Protein AF-A0A8E2I2P6-F1 (afdb_monomer_lite)

pLDDT: mean 77.71, std 11.09, range [45.5, 92.38]

Secondary structure (DSSP, 8-state):
---HHHHHHHHT-HHHHHHHHHHHHHHHHHHHHHHHH-------HHHHHHHHHHHHHHHHHHHHHHTT--THHHHHHHHHHHHHHHHHHHHHHHHHH-

Structure (mmCIF, N/CA/C/O backbone):
data_AF-A0A8E2I2P6-F1
#
_entry.id   AF-A0A8E2I2P6-F1
#
loop_
_atom_site.group_PDB
_atom_site.id
_atom_site.type_symbol
_atom_site.label_atom_id
_atom_site.label_alt_id
_atom_site.label_comp_id
_atom_site.label_asym_id
_atom_site.label_entity_id
_atom_site.label_seq_id
_atom_site.pdbx_PDB_ins_code
_atom_site.Cartn_x
_atom_site.Cartn_y
_atom_site.Cartn_z
_atom_site.occupancy
_atom_site.B_iso_or_equiv
_atom_site.auth_seq_id
_atom_site.auth_comp_id
_atom_site.auth_asym_id
_atom_site.auth_atom_id
_atom_site.pdbx_PDB_model_num
ATOM 1 N N . MET A 1 1 ? 12.420 24.605 20.928 1.00 45.50 1 MET A N 1
ATOM 2 C CA . MET A 1 1 ? 12.792 23.797 19.746 1.00 45.50 1 MET A CA 1
ATOM 3 C C . MET A 1 1 ? 11.974 22.504 19.766 1.00 45.50 1 MET A C 1
ATOM 5 O O . MET A 1 1 ? 12.248 21.631 20.578 1.00 45.50 1 MET A O 1
ATOM 9 N N . GLY A 1 2 ? 10.887 22.415 18.994 1.00 54.09 2 GLY A N 1
ATOM 10 C CA . GLY A 1 2 ? 10.014 21.234 19.003 1.00 54.09 2 GLY A CA 1
ATOM 11 C C . GLY A 1 2 ? 10.717 20.044 18.355 1.00 54.09 2 GLY A C 1
ATOM 12 O O . GLY A 1 2 ? 11.026 20.092 17.169 1.00 54.09 2 GLY A O 1
ATOM 13 N N . ASN A 1 3 ? 10.993 18.997 19.132 1.00 61.09 3 ASN A N 1
ATOM 14 C CA . ASN A 1 3 ? 11.677 17.800 18.653 1.00 61.09 3 ASN A CA 1
ATOM 15 C C . ASN A 1 3 ? 10.820 17.099 17.587 1.00 61.09 3 ASN A C 1
ATOM 17 O O . ASN A 1 3 ? 9.872 16.383 17.898 1.00 61.09 3 ASN A O 1
ATOM 21 N N . ILE A 1 4 ? 11.163 17.287 16.312 1.00 68.88 4 ILE A N 1
ATOM 22 C CA . ILE A 1 4 ? 10.493 16.670 15.154 1.00 68.88 4 ILE A CA 1
ATOM 23 C C . ILE A 1 4 ? 10.377 15.147 15.341 1.00 68.88 4 ILE A C 1
ATOM 25 O O . ILE A 1 4 ? 9.349 14.557 15.016 1.00 68.88 4 ILE A O 1
ATOM 29 N N . LYS A 1 5 ? 11.376 14.527 15.986 1.00 62.38 5 LYS A N 1
ATOM 30 C CA . LYS A 1 5 ? 11.371 13.105 16.356 1.00 62.38 5 LYS A CA 1
ATOM 31 C C . LYS A 1 5 ? 10.191 12.702 17.250 1.00 62.38 5 LYS A C 1
ATOM 33 O O . LYS A 1 5 ? 9.594 11.664 16.992 1.00 62.38 5 LYS A O 1
ATOM 38 N N . SER A 1 6 ? 9.813 13.495 18.258 1.00 63.91 6 SER A N 1
ATOM 39 C CA . SER A 1 6 ? 8.693 13.142 19.150 1.00 63.91 6 SER A CA 1
ATOM 40 C C . SER A 1 6 ? 7.332 13.338 18.478 1.00 63.91 6 SER A C 1
ATOM 42 O O . SER A 1 6 ? 6.405 12.573 18.732 1.00 63.91 6 SER A O 1
ATOM 44 N N . LYS A 1 7 ? 7.234 14.306 17.558 1.00 61.97 7 LYS A N 1
ATOM 45 C CA . LYS A 1 7 ? 6.040 14.547 16.734 1.00 61.97 7 LYS A CA 1
ATOM 46 C C . LYS A 1 7 ? 5.834 13.444 15.693 1.00 61.97 7 LYS A C 1
ATOM 48 O O . LYS A 1 7 ? 4.718 12.979 15.509 1.00 61.97 7 LYS A O 1
ATOM 53 N N . ILE A 1 8 ? 6.910 12.975 15.059 1.00 63.50 8 ILE A N 1
ATOM 54 C CA . ILE A 1 8 ? 6.873 11.806 14.167 1.00 63.50 8 ILE A CA 1
ATOM 55 C C . ILE A 1 8 ? 6.485 10.554 14.961 1.00 63.50 8 ILE A C 1
ATOM 57 O O . ILE A 1 8 ? 5.632 9.797 14.516 1.00 63.50 8 ILE A O 1
ATOM 61 N N . HIS A 1 9 ? 7.038 10.362 16.162 1.00 61.47 9 HIS A N 1
ATOM 62 C CA . HIS A 1 9 ? 6.710 9.210 17.005 1.00 61.47 9 HIS A CA 1
ATOM 63 C C . HIS A 1 9 ? 5.241 9.205 17.475 1.00 61.47 9 HIS A C 1
ATOM 65 O O . HIS A 1 9 ? 4.633 8.141 17.555 1.00 61.47 9 HIS A O 1
ATOM 71 N N . SER A 1 10 ? 4.637 10.375 17.724 1.00 60.62 10 SER A N 1
ATOM 72 C CA . SER A 1 10 ? 3.210 10.481 18.073 1.00 60.62 10 SER A CA 1
ATOM 73 C C . SER A 1 10 ? 2.270 10.379 16.861 1.00 60.62 10 SER A C 1
ATOM 75 O O . SER A 1 10 ? 1.165 9.845 16.986 1.00 60.62 10 SER A O 1
ATOM 77 N N . LEU A 1 11 ? 2.706 10.824 15.675 1.00 56.22 11 LEU A N 1
ATOM 78 C CA . LEU A 1 11 ? 2.001 10.609 14.403 1.00 56.22 11 LEU A CA 1
ATOM 79 C C . LEU A 1 11 ? 2.030 9.131 13.983 1.00 56.22 11 LEU A C 1
ATOM 81 O O . LEU A 1 11 ? 1.023 8.599 13.517 1.00 56.22 11 LEU A O 1
ATOM 85 N N . LEU A 1 12 ? 3.135 8.432 14.258 1.00 57.56 12 LEU A N 1
ATOM 86 C CA . LEU A 1 12 ? 3.292 6.977 14.154 1.00 57.56 12 LEU A CA 1
ATOM 87 C C . LEU A 1 12 ? 2.586 6.217 15.292 1.00 57.56 12 LEU A C 1
ATOM 89 O O . LEU A 1 12 ? 3.020 5.144 15.711 1.00 57.56 12 LEU A O 1
ATOM 93 N N . ASN A 1 13 ? 1.452 6.734 15.772 1.00 63.62 13 ASN A N 1
ATOM 94 C CA . ASN A 1 13 ? 0.508 5.984 16.591 1.00 63.62 13 ASN A CA 1
ATOM 95 C C . ASN A 1 13 ? 0.308 4.573 16.001 1.00 63.62 13 ASN A C 1
ATOM 97 O O . ASN A 1 13 ? 0.169 4.433 14.783 1.00 63.62 13 ASN A O 1
ATOM 101 N N . LYS A 1 14 ? 0.239 3.528 16.846 1.00 65.44 14 LYS A N 1
ATOM 102 C CA . LYS A 1 14 ? 0.189 2.100 16.430 1.00 65.44 14 LYS A CA 1
ATOM 103 C C . LYS A 1 14 ? -0.776 1.818 15.263 1.00 65.44 14 LYS A C 1
ATOM 105 O O . LYS A 1 14 ? -0.531 0.941 14.442 1.00 65.44 14 LYS A O 1
ATOM 110 N N . LYS A 1 15 ? -1.872 2.581 15.164 1.00 66.00 15 LYS A N 1
ATOM 111 C CA . LYS A 1 15 ? -2.871 2.478 14.090 1.00 66.00 15 LYS A CA 1
ATOM 112 C C . LYS A 1 15 ? -2.363 2.932 12.715 1.00 66.00 15 LYS A C 1
ATOM 114 O O . LYS A 1 15 ? -2.689 2.253 11.744 1.00 66.00 15 LYS A O 1
ATOM 119 N N . PHE A 1 16 ? -1.617 4.035 12.635 1.00 74.31 16 PHE A N 1
ATOM 120 C CA . PHE A 1 16 ? -1.041 4.547 11.386 1.00 74.31 16 PHE A CA 1
ATOM 121 C C . PHE A 1 16 ? 0.221 3.780 11.001 1.00 74.31 16 PHE A C 1
ATOM 123 O O . PHE A 1 16 ? 0.400 3.474 9.830 1.00 74.31 16 PHE A O 1
ATOM 130 N N . SER A 1 17 ? 1.032 3.378 11.986 1.00 79.31 17 SER A N 1
ATOM 131 C CA . SER A 1 17 ? 2.209 2.530 11.756 1.00 79.31 17 SER A CA 1
ATOM 132 C C . SER A 1 17 ? 1.847 1.230 11.017 1.00 79.31 17 SER A C 1
ATOM 134 O O . SER A 1 17 ? 2.441 0.930 9.986 1.00 79.31 17 SER A O 1
ATOM 136 N N . LEU A 1 18 ? 0.800 0.520 11.463 1.00 80.25 18 LEU A N 1
ATOM 137 C CA . LEU A 1 18 ? 0.309 -0.682 10.776 1.00 80.25 18 LEU A CA 1
ATOM 138 C C . LEU A 1 18 ? -0.225 -0.399 9.367 1.00 80.25 18 LEU A C 1
ATOM 140 O O . LEU A 1 18 ? -0.048 -1.214 8.472 1.00 80.25 18 LEU A O 1
ATOM 144 N N . PHE A 1 19 ? -0.879 0.743 9.160 1.00 84.06 19 PHE A N 1
ATOM 145 C CA . PHE A 1 19 ? -1.397 1.116 7.845 1.00 84.06 19 PHE A CA 1
ATOM 146 C C . PHE A 1 19 ? -0.272 1.371 6.842 1.00 84.06 19 PHE A C 1
ATOM 148 O O . PHE A 1 19 ? -0.274 0.767 5.775 1.00 84.06 19 PHE A O 1
ATOM 155 N N . PHE A 1 20 ? 0.717 2.193 7.205 1.00 84.62 20 PHE A N 1
ATOM 156 C CA . PHE A 1 20 ? 1.874 2.436 6.345 1.00 84.62 20 PHE A CA 1
ATOM 157 C C . PHE A 1 20 ? 2.656 1.150 6.077 1.00 84.62 20 PHE A C 1
ATOM 159 O O . PHE A 1 20 ? 3.073 0.930 4.946 1.00 84.62 20 PHE A O 1
ATOM 166 N N . LEU A 1 21 ? 2.789 0.268 7.074 1.00 86.88 21 LEU A N 1
ATOM 167 C CA . LEU A 1 21 ? 3.408 -1.043 6.885 1.00 86.88 21 LEU A CA 1
ATOM 168 C C . LEU A 1 21 ? 2.671 -1.875 5.824 1.00 86.88 21 LEU A C 1
ATOM 170 O O . LEU A 1 21 ? 3.310 -2.392 4.914 1.00 86.88 21 LEU A O 1
ATOM 174 N N . ILE A 1 22 ? 1.341 -1.979 5.911 1.00 86.25 22 ILE A N 1
ATOM 175 C CA . ILE A 1 22 ? 0.523 -2.736 4.948 1.00 86.25 22 ILE A CA 1
ATOM 176 C C . ILE A 1 22 ? 0.640 -2.141 3.541 1.00 86.25 22 ILE A C 1
ATOM 178 O O . ILE A 1 22 ? 0.844 -2.882 2.583 1.00 86.25 22 ILE A O 1
ATOM 182 N N . VAL A 1 23 ? 0.570 -0.812 3.417 1.00 88.12 23 VAL A N 1
ATOM 183 C CA . VAL A 1 23 ? 0.719 -0.117 2.129 1.00 88.12 23 VAL A CA 1
ATOM 184 C C . VAL A 1 23 ? 2.096 -0.387 1.519 1.00 88.12 23 VAL A C 1
ATOM 186 O O . VAL A 1 23 ? 2.176 -0.724 0.342 1.00 88.12 23 VAL A O 1
ATOM 189 N N . ILE A 1 24 ? 3.172 -0.289 2.308 1.00 88.06 24 ILE A N 1
ATOM 190 C CA . ILE A 1 24 ? 4.543 -0.538 1.836 1.00 88.06 24 ILE A CA 1
ATOM 191 C C . ILE A 1 24 ? 4.717 -2.002 1.417 1.00 88.06 24 ILE A C 1
ATOM 193 O O . ILE A 1 24 ? 5.296 -2.265 0.367 1.00 88.06 24 ILE A O 1
ATOM 197 N N . LEU A 1 25 ? 4.201 -2.955 2.200 1.00 87.81 25 LEU A N 1
ATOM 198 C CA . LEU A 1 25 ? 4.272 -4.382 1.870 1.00 87.81 25 LEU A CA 1
ATOM 199 C C . LEU A 1 25 ? 3.515 -4.709 0.578 1.00 87.81 25 LEU A C 1
ATOM 201 O O . LEU A 1 25 ? 4.051 -5.402 -0.287 1.00 87.81 25 LEU A O 1
ATOM 205 N N . PHE A 1 26 ? 2.296 -4.185 0.424 1.00 86.62 26 PHE A N 1
ATOM 206 C CA . PHE A 1 26 ? 1.517 -4.357 -0.800 1.00 86.62 26 PHE A CA 1
ATOM 207 C C . PHE A 1 26 ? 2.233 -3.734 -2.004 1.00 86.62 26 PHE A C 1
ATOM 209 O O . PHE A 1 26 ? 2.337 -4.353 -3.062 1.00 86.62 26 PHE A O 1
ATOM 216 N N . TRP A 1 27 ? 2.783 -2.534 -1.827 1.00 87.56 27 TRP A N 1
ATOM 217 C CA . TRP A 1 27 ? 3.513 -1.836 -2.873 1.00 87.56 27 TRP A CA 1
ATOM 218 C C . TRP A 1 27 ? 4.764 -2.607 -3.323 1.00 87.56 27 TRP A C 1
ATOM 220 O O . TRP A 1 27 ? 4.944 -2.840 -4.518 1.00 87.56 27 TRP A O 1
ATOM 230 N N . LEU A 1 28 ? 5.578 -3.107 -2.389 1.00 87.12 28 LEU A N 1
ATOM 231 C CA . LEU A 1 28 ? 6.736 -3.945 -2.717 1.00 87.12 28 LEU A CA 1
ATOM 232 C C . LEU A 1 28 ? 6.332 -5.216 -3.476 1.00 87.12 28 LEU A C 1
ATOM 234 O O . LEU A 1 28 ? 6.948 -5.535 -4.492 1.00 87.12 28 LEU A O 1
ATOM 238 N N . LYS A 1 29 ? 5.266 -5.904 -3.035 1.00 87.00 29 LYS A N 1
ATOM 239 C CA . LYS A 1 29 ? 4.694 -7.066 -3.740 1.00 87.00 29 LYS A CA 1
ATOM 240 C C . LYS A 1 29 ? 4.325 -6.703 -5.179 1.00 87.00 29 LYS A C 1
ATOM 242 O O . LYS A 1 29 ? 4.737 -7.390 -6.106 1.00 87.00 29 LYS A O 1
ATOM 247 N N . SER A 1 30 ? 3.570 -5.625 -5.373 1.00 84.44 30 SER A N 1
ATOM 248 C CA . SER A 1 30 ? 3.115 -5.198 -6.701 1.00 84.44 30 SER A CA 1
ATOM 249 C C . SER A 1 30 ? 4.263 -4.815 -7.638 1.00 84.44 30 SER A C 1
ATOM 251 O O . SER A 1 30 ? 4.267 -5.215 -8.799 1.00 84.44 30 SER A O 1
ATOM 253 N N . TYR A 1 31 ? 5.277 -4.116 -7.121 1.00 83.25 31 TYR A N 1
ATOM 254 C CA . TYR A 1 31 ? 6.458 -3.747 -7.891 1.00 83.25 31 TYR A CA 1
ATOM 255 C C . TYR A 1 31 ? 7.278 -4.976 -8.296 1.00 83.25 31 TYR A C 1
ATOM 257 O O . TYR A 1 31 ? 7.717 -5.072 -9.439 1.00 83.25 31 TYR A O 1
ATOM 265 N N . ALA A 1 32 ? 7.440 -5.947 -7.391 1.00 83.88 32 ALA A N 1
ATOM 266 C CA . ALA A 1 32 ? 8.114 -7.205 -7.701 1.00 83.88 32 ALA A CA 1
ATOM 267 C C . ALA A 1 32 ? 7.387 -7.988 -8.805 1.00 83.88 32 ALA A C 1
ATOM 269 O O . ALA A 1 32 ? 8.032 -8.506 -9.711 1.00 83.88 32 ALA A O 1
ATOM 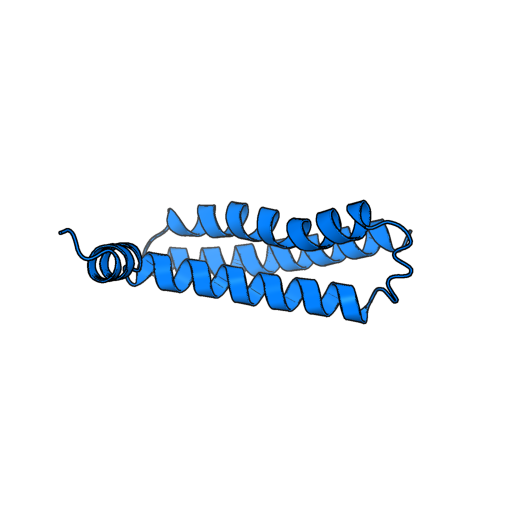270 N N . VAL A 1 33 ? 6.050 -8.028 -8.768 1.00 83.25 33 VAL A N 1
ATOM 271 C CA . VAL A 1 33 ? 5.245 -8.667 -9.819 1.00 83.25 33 VAL A CA 1
ATOM 272 C C . VAL A 1 33 ? 5.401 -7.936 -11.156 1.00 83.25 33 VAL A C 1
ATOM 274 O O . VAL A 1 33 ? 5.597 -8.589 -12.177 1.00 83.25 33 VAL A O 1
ATOM 277 N N . TYR A 1 34 ? 5.412 -6.598 -11.158 1.00 78.50 34 TYR A N 1
ATOM 278 C CA . TYR A 1 34 ? 5.719 -5.825 -12.365 1.00 78.50 34 TYR A CA 1
ATOM 279 C C . TYR A 1 34 ? 7.092 -6.151 -12.940 1.00 78.50 34 TYR A C 1
ATOM 281 O O . TYR A 1 34 ? 7.183 -6.394 -14.135 1.00 78.50 34 TYR A O 1
ATOM 289 N N . GLN A 1 35 ? 8.136 -6.241 -12.120 1.00 77.06 35 GLN A N 1
ATOM 290 C CA . GLN A 1 35 ? 9.474 -6.600 -12.600 1.00 77.06 35 GLN A CA 1
ATOM 291 C C . GLN A 1 35 ? 9.579 -8.058 -13.084 1.00 77.06 35 GLN A C 1
ATOM 293 O O . GLN A 1 35 ? 10.363 -8.350 -13.979 1.00 77.06 35 GLN A O 1
ATOM 298 N N . ALA A 1 36 ? 8.810 -8.982 -12.500 1.00 77.69 36 ALA A N 1
ATOM 299 C CA . ALA A 1 36 ? 8.852 -10.400 -12.859 1.00 77.69 36 ALA A CA 1
ATOM 300 C C . ALA A 1 36 ? 8.053 -10.731 -14.131 1.00 77.69 36 ALA A C 1
ATOM 302 O O . ALA A 1 36 ? 8.495 -11.542 -14.942 1.00 77.69 36 ALA A O 1
ATOM 303 N N . GLU A 1 37 ? 6.868 -10.139 -14.308 1.00 68.25 37 GLU A N 1
ATOM 304 C CA . GLU A 1 37 ? 5.999 -10.429 -15.459 1.00 68.25 37 GLU A CA 1
ATOM 305 C C . GLU A 1 37 ? 6.242 -9.524 -16.658 1.00 68.25 37 GLU A C 1
ATOM 307 O O . GLU A 1 37 ? 5.908 -9.900 -17.785 1.00 68.25 37 GLU A O 1
ATOM 312 N N . PHE A 1 38 ? 6.822 -8.351 -16.438 1.00 65.31 38 PHE A N 1
ATOM 313 C CA . PHE A 1 38 ? 7.289 -7.513 -17.516 1.00 65.31 38 PHE A CA 1
ATOM 314 C C . PHE A 1 38 ? 8.810 -7.592 -17.560 1.00 65.31 38 PHE A C 1
ATOM 316 O O . PHE A 1 38 ? 9.499 -6.993 -16.740 1.00 65.31 38 PHE A O 1
ATOM 323 N N . ASN A 1 39 ? 9.346 -8.244 -18.595 1.00 58.59 39 ASN A N 1
ATOM 324 C CA . ASN A 1 39 ? 10.629 -7.817 -19.148 1.00 58.59 39 ASN A CA 1
ATOM 325 C C . ASN A 1 39 ? 10.390 -6.423 -19.728 1.00 58.59 39 ASN A C 1
ATOM 327 O O . ASN A 1 39 ? 10.030 -6.267 -20.894 1.00 58.59 39 ASN A O 1
ATOM 331 N N . LEU A 1 40 ? 10.418 -5.436 -18.836 1.00 57.62 40 LEU A N 1
ATOM 332 C CA . LEU A 1 40 ? 10.045 -4.057 -19.075 1.00 57.62 40 LEU A CA 1
ATOM 333 C C . LEU A 1 40 ? 11.031 -3.463 -20.073 1.00 57.62 40 LEU A C 1
ATOM 335 O O . LEU A 1 40 ? 12.036 -2.871 -19.693 1.00 57.62 40 LEU A O 1
ATOM 339 N N . ASP A 1 41 ? 10.707 -3.580 -21.357 1.00 56.16 41 ASP A N 1
ATOM 340 C CA . ASP A 1 41 ? 11.358 -2.857 -22.446 1.00 56.16 41 ASP A CA 1
ATOM 341 C C . ASP A 1 41 ? 10.902 -1.379 -22.393 1.00 56.16 41 ASP A C 1
ATOM 343 O O . ASP A 1 41 ? 10.328 -0.814 -23.326 1.00 56.16 41 ASP A O 1
ATOM 347 N N . ILE A 1 42 ? 11.057 -0.761 -21.214 1.00 60.41 42 ILE A N 1
ATOM 348 C CA . ILE A 1 42 ? 10.685 0.619 -20.923 1.00 60.41 42 ILE A CA 1
ATOM 349 C C . ILE A 1 42 ? 11.650 1.503 -21.700 1.00 60.41 42 ILE A C 1
ATOM 351 O O . ILE A 1 42 ? 12.761 1.798 -21.266 1.00 60.41 42 ILE A O 1
ATOM 355 N N . LYS A 1 43 ? 11.194 1.967 -22.859 1.00 61.88 43 LYS A N 1
ATOM 356 C CA . LYS A 1 43 ? 11.942 2.923 -23.683 1.00 61.88 43 LYS A CA 1
ATOM 357 C C . LYS A 1 43 ? 11.804 4.365 -23.187 1.00 61.88 43 LYS A C 1
ATOM 359 O O . LYS A 1 43 ? 12.582 5.219 -23.595 1.00 61.88 43 LYS A O 1
ATOM 364 N N . ASN A 1 44 ? 10.820 4.655 -22.328 1.00 75.38 44 ASN A N 1
ATOM 365 C CA . ASN A 1 44 ? 10.484 6.016 -21.904 1.00 75.38 44 ASN A CA 1
ATOM 366 C C . ASN A 1 44 ? 10.413 6.152 -20.371 1.00 75.38 44 ASN A C 1
ATOM 368 O O . ASN A 1 44 ? 9.637 5.464 -19.707 1.00 75.38 44 ASN A O 1
ATOM 372 N N . SER A 1 45 ? 11.176 7.094 -19.813 1.00 75.38 45 SER A N 1
ATOM 373 C CA . SER A 1 45 ? 11.269 7.362 -18.370 1.00 75.38 45 SER A CA 1
ATOM 374 C C . SER A 1 45 ? 9.930 7.752 -17.733 1.00 75.38 45 SER A C 1
ATOM 376 O O . SER A 1 45 ? 9.665 7.391 -16.587 1.00 75.38 45 SER A O 1
ATOM 378 N N . MET A 1 46 ? 9.045 8.416 -18.486 1.00 78.56 46 MET A N 1
ATOM 379 C CA . MET A 1 46 ? 7.700 8.760 -18.012 1.00 78.56 46 MET A CA 1
ATOM 380 C C . MET A 1 46 ? 6.831 7.513 -17.782 1.00 78.56 46 MET A C 1
ATOM 382 O O . MET A 1 46 ? 6.090 7.452 -16.803 1.00 78.56 46 MET A O 1
ATOM 386 N N . GLN A 1 47 ? 6.938 6.488 -18.639 1.00 74.38 47 GLN A N 1
ATOM 387 C CA . GLN A 1 47 ? 6.208 5.230 -18.435 1.00 74.38 47 GLN A CA 1
ATOM 388 C C . GLN A 1 47 ? 6.698 4.511 -17.177 1.00 74.38 47 GLN A C 1
ATOM 390 O O . GLN A 1 47 ? 5.873 4.064 -16.384 1.00 74.38 47 GLN A O 1
ATOM 395 N N . ALA A 1 48 ? 8.016 4.474 -16.956 1.00 77.00 48 ALA A N 1
ATOM 396 C CA . ALA A 1 48 ? 8.614 3.900 -15.749 1.00 77.00 48 ALA A CA 1
ATOM 397 C C . ALA A 1 48 ? 8.068 4.560 -14.474 1.00 77.00 48 ALA A C 1
ATOM 399 O O . ALA A 1 48 ? 7.682 3.882 -13.522 1.00 77.00 48 ALA A O 1
ATOM 400 N N . PHE A 1 49 ? 8.005 5.895 -14.477 1.00 80.31 49 PHE A N 1
ATOM 401 C CA . PHE A 1 49 ? 7.522 6.677 -13.346 1.00 80.31 49 PHE A CA 1
ATOM 402 C C . PHE A 1 49 ? 6.040 6.411 -13.049 1.00 80.31 49 PHE A C 1
ATOM 404 O O . PHE A 1 49 ? 5.669 6.176 -11.898 1.00 80.31 49 PHE A O 1
ATOM 411 N N . LEU A 1 50 ? 5.195 6.384 -14.083 1.00 77.94 50 LEU A N 1
ATOM 412 C CA . LEU A 1 50 ? 3.769 6.090 -13.931 1.00 77.94 50 LEU A CA 1
ATOM 413 C C . LEU A 1 50 ? 3.528 4.662 -13.417 1.00 77.94 50 LEU A C 1
ATOM 415 O O . LEU A 1 50 ? 2.702 4.467 -12.526 1.00 77.94 50 LEU A O 1
ATOM 419 N N . LEU A 1 51 ? 4.280 3.677 -13.918 1.00 75.31 51 LEU A N 1
ATOM 420 C CA . LEU A 1 51 ? 4.214 2.282 -13.464 1.00 75.31 51 LEU A CA 1
ATOM 421 C C . LEU A 1 51 ? 4.635 2.119 -12.000 1.00 75.31 51 LEU A C 1
ATOM 423 O O . LEU A 1 51 ? 4.016 1.352 -11.267 1.00 75.31 51 LEU A O 1
ATOM 427 N N . PHE A 1 52 ? 5.647 2.862 -11.555 1.00 76.69 52 PHE A N 1
ATOM 428 C CA . PHE A 1 52 ? 6.096 2.852 -10.162 1.00 76.69 52 PHE A CA 1
ATOM 429 C C . PHE A 1 52 ? 5.043 3.423 -9.198 1.00 76.69 52 PHE A C 1
ATOM 431 O O . PHE A 1 52 ? 4.869 2.919 -8.084 1.00 76.69 52 PHE A O 1
ATOM 438 N N . PHE A 1 53 ? 4.327 4.467 -9.627 1.00 78.62 53 PHE A N 1
ATOM 439 C CA . PHE A 1 53 ? 3.357 5.184 -8.795 1.00 78.62 53 PHE A CA 1
ATOM 440 C C . PHE A 1 53 ? 1.966 4.525 -8.762 1.00 78.62 53 PHE A C 1
ATOM 442 O O . PHE A 1 53 ? 1.228 4.673 -7.781 1.00 78.62 53 PHE A O 1
ATOM 449 N N . ASN A 1 54 ? 1.601 3.786 -9.814 1.00 79.00 54 ASN A N 1
ATOM 450 C CA . ASN A 1 54 ? 0.270 3.194 -9.969 1.00 79.00 54 ASN A CA 1
ATOM 451 C C . ASN A 1 54 ? -0.145 2.290 -8.779 1.00 79.00 54 ASN A C 1
ATOM 453 O O . ASN A 1 54 ? -1.176 2.564 -8.158 1.00 79.00 54 ASN A O 1
ATOM 457 N N . PRO A 1 55 ? 0.674 1.321 -8.322 1.00 74.81 55 PRO A N 1
ATOM 458 C CA . PRO A 1 55 ? 0.263 0.441 -7.229 1.00 74.81 55 PRO A CA 1
ATOM 459 C C . PRO A 1 55 ? 0.166 1.141 -5.872 1.00 74.81 55 PRO A C 1
ATOM 461 O O . PRO A 1 55 ? -0.597 0.723 -5.004 1.00 74.81 55 PRO A O 1
ATOM 464 N N . ILE A 1 56 ? 0.945 2.210 -5.667 1.00 81.56 56 ILE A N 1
ATOM 465 C CA . ILE A 1 56 ? 0.925 2.978 -4.417 1.00 81.56 56 ILE A CA 1
ATOM 466 C C . ILE A 1 56 ? -0.386 3.757 -4.288 1.00 81.56 56 ILE A C 1
ATOM 468 O O . ILE A 1 56 ? -0.928 3.885 -3.190 1.00 81.56 56 ILE A O 1
ATOM 472 N N . SER A 1 57 ? -0.915 4.242 -5.413 1.00 80.62 57 SER A N 1
ATOM 473 C CA . SER A 1 57 ? -2.110 5.084 -5.450 1.00 80.62 57 SER A CA 1
ATOM 474 C C . SER A 1 57 ? -3.360 4.288 -5.086 1.00 80.62 57 SER A C 1
ATOM 476 O O . SER A 1 57 ? -4.136 4.713 -4.229 1.00 80.62 57 SER A O 1
ATOM 478 N N . SER A 1 58 ? -3.530 3.101 -5.674 1.00 83.81 58 SER A N 1
ATOM 479 C CA . SER A 1 58 ? -4.631 2.196 -5.337 1.00 83.81 58 SER A CA 1
ATOM 480 C C . SER A 1 58 ? -4.502 1.678 -3.900 1.00 83.81 58 SER A C 1
ATOM 482 O O . SER A 1 58 ? -5.463 1.761 -3.134 1.00 83.81 58 SER A O 1
ATOM 484 N N . ALA A 1 59 ? -3.310 1.260 -3.468 1.00 85.50 59 ALA A N 1
ATOM 485 C CA . ALA A 1 59 ? -3.083 0.819 -2.092 1.00 85.50 59 ALA A CA 1
ATOM 486 C C . ALA A 1 59 ? -3.457 1.895 -1.058 1.00 85.50 59 ALA A C 1
ATOM 488 O O . ALA A 1 59 ? -4.218 1.621 -0.130 1.00 85.50 59 ALA A O 1
ATOM 489 N N . LEU A 1 60 ? -2.974 3.130 -1.224 1.00 85.44 60 LEU A N 1
ATOM 490 C CA . LEU A 1 60 ? -3.276 4.234 -0.308 1.00 85.44 60 LEU A CA 1
ATOM 491 C C . LEU A 1 60 ? -4.774 4.535 -0.237 1.00 85.44 60 LEU A C 1
ATOM 493 O O . LEU A 1 60 ? -5.307 4.720 0.858 1.00 85.44 60 LEU A O 1
ATOM 497 N N . LEU A 1 61 ? -5.451 4.559 -1.386 1.00 86.69 61 LEU A N 1
ATOM 498 C CA . LEU A 1 61 ? -6.875 4.870 -1.473 1.00 86.69 61 LEU A CA 1
ATOM 499 C C . LEU A 1 61 ? -7.711 3.777 -0.788 1.00 86.69 61 LEU A C 1
ATOM 501 O O . LEU A 1 61 ? -8.503 4.064 0.111 1.00 86.69 61 LEU A O 1
ATOM 505 N N . PHE A 1 62 ? -7.494 2.511 -1.149 1.00 85.75 62 PHE A N 1
ATOM 506 C CA . PHE A 1 62 ? -8.297 1.404 -0.634 1.00 85.75 62 PHE A CA 1
ATOM 507 C C . PHE A 1 62 ? -7.955 1.044 0.815 1.00 85.75 62 PH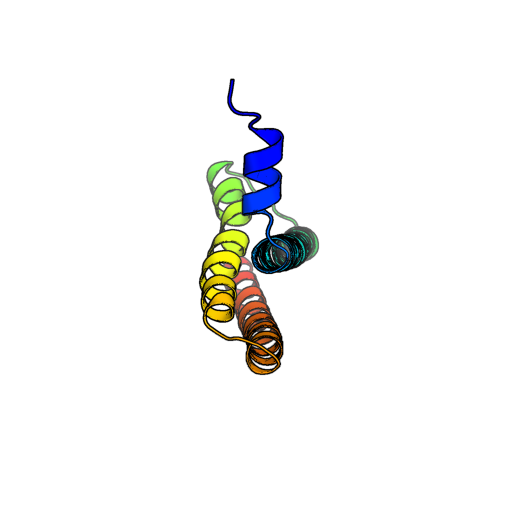E A C 1
ATOM 509 O O . PHE A 1 62 ? -8.862 0.931 1.639 1.00 85.75 62 PHE A O 1
ATOM 516 N N . PHE A 1 63 ? -6.676 0.936 1.195 1.00 85.38 63 PHE A N 1
ATOM 517 C CA . PHE A 1 63 ? -6.332 0.721 2.606 1.00 85.38 63 PHE A CA 1
ATOM 518 C C . PHE A 1 63 ? -6.714 1.933 3.470 1.00 85.38 63 PHE A C 1
ATOM 520 O O . PHE A 1 63 ? -6.956 1.775 4.669 1.00 85.38 63 PHE A O 1
ATOM 527 N N . GLY A 1 64 ? -6.797 3.133 2.882 1.00 85.00 64 GLY A N 1
ATOM 528 C CA . GLY A 1 64 ? -7.319 4.326 3.543 1.00 85.00 64 GLY A CA 1
ATOM 529 C C . GLY A 1 64 ? -8.765 4.122 3.993 1.00 85.00 64 GLY A C 1
ATOM 530 O O . GLY A 1 64 ? -9.108 4.457 5.125 1.00 85.00 64 GLY A O 1
ATOM 531 N N . PHE A 1 65 ? -9.586 3.446 3.182 1.00 86.12 65 PHE A N 1
ATOM 532 C CA . PHE A 1 65 ? -10.935 3.052 3.590 1.00 86.12 65 PHE A CA 1
ATOM 533 C C . PHE A 1 65 ? -10.945 2.066 4.767 1.00 86.12 65 PHE A C 1
ATOM 535 O O . PHE A 1 65 ? -11.810 2.157 5.641 1.00 86.12 65 PHE A O 1
ATOM 542 N N . ALA A 1 66 ? -9.956 1.172 4.864 1.00 85.25 66 ALA A N 1
ATOM 543 C CA . ALA A 1 66 ? -9.849 0.250 5.997 1.00 85.25 66 ALA A CA 1
ATOM 544 C C . ALA A 1 66 ? -9.637 0.972 7.343 1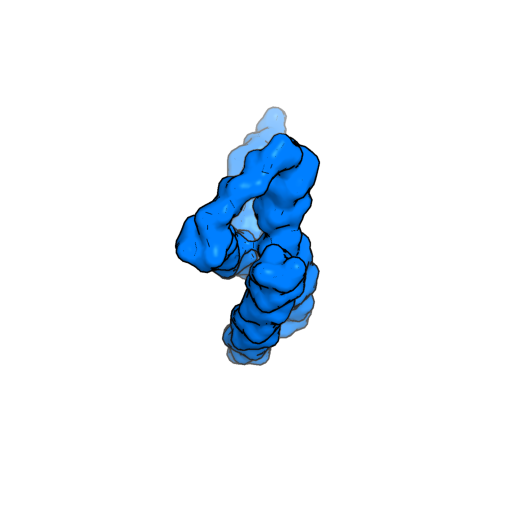.00 85.25 66 ALA A C 1
ATOM 546 O O . ALA A 1 66 ? -9.974 0.422 8.395 1.00 85.25 66 ALA A O 1
ATOM 547 N N . LEU A 1 67 ? -9.096 2.198 7.336 1.00 83.56 67 LEU A N 1
ATOM 548 C CA . LEU A 1 67 ? -8.865 2.993 8.548 1.00 83.56 67 LEU A CA 1
ATOM 549 C C . LEU A 1 67 ? -10.154 3.479 9.222 1.00 83.56 67 LEU A C 1
ATOM 551 O O . LEU A 1 67 ? -10.124 3.750 10.425 1.00 83.56 67 LEU A O 1
ATOM 555 N N . PHE A 1 68 ? -11.274 3.564 8.496 1.00 85.94 68 PHE A N 1
ATOM 556 C CA . PHE A 1 68 ? -12.563 3.952 9.082 1.00 85.94 68 PHE A CA 1
ATOM 557 C C . PHE A 1 68 ? -13.151 2.860 9.989 1.00 85.94 68 PHE A C 1
ATOM 559 O O . PHE A 1 68 ? -13.927 3.156 10.900 1.00 85.94 68 PHE A O 1
ATOM 566 N N . PHE A 1 69 ? -12.740 1.604 9.802 1.00 86.31 69 PHE A N 1
ATOM 567 C CA . PHE A 1 69 ? -13.201 0.473 10.603 1.00 86.31 69 PHE A CA 1
ATOM 568 C C . PHE A 1 69 ? -12.347 0.280 11.868 1.00 86.31 69 PHE A C 1
ATOM 570 O O . PHE A 1 69 ? -11.169 0.640 11.935 1.00 86.31 69 PHE A O 1
ATOM 577 N N . LYS A 1 70 ? -12.932 -0.322 12.912 1.00 84.19 70 LYS A N 1
ATOM 578 C CA . LYS A 1 70 ? -12.265 -0.586 14.202 1.00 84.19 70 LYS A CA 1
ATOM 579 C C . LYS A 1 70 ? -12.421 -2.054 14.614 1.00 84.19 70 LYS A C 1
ATOM 581 O O . LYS A 1 70 ? -13.373 -2.723 14.223 1.00 84.19 70 LYS A O 1
ATOM 586 N N . GLY A 1 71 ? -11.482 -2.557 15.420 1.00 85.75 71 GLY A N 1
ATOM 587 C CA . GLY A 1 71 ? -11.517 -3.930 15.942 1.00 85.75 71 GLY A CA 1
ATOM 588 C C . GLY A 1 71 ? -11.421 -4.991 14.839 1.00 85.75 71 GLY A C 1
ATOM 589 O O . GLY A 1 71 ? -10.666 -4.818 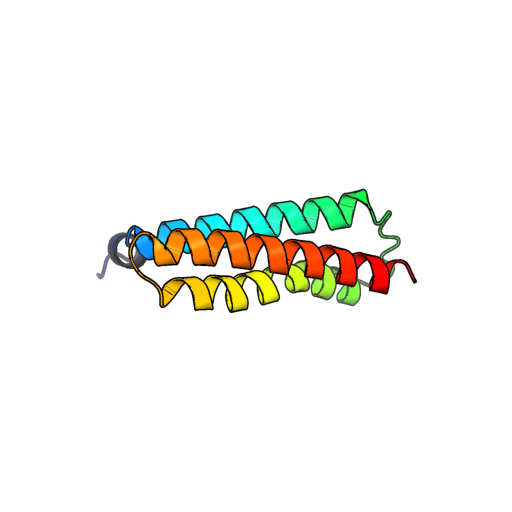13.885 1.00 85.75 71 GLY A O 1
ATOM 590 N N . ARG A 1 72 ? -12.202 -6.076 14.956 1.00 86.31 72 ARG A N 1
ATOM 591 C CA . ARG A 1 72 ? -12.200 -7.195 13.990 1.00 86.31 72 ARG A CA 1
ATOM 592 C C . ARG A 1 72 ? -12.613 -6.770 12.578 1.00 86.31 72 ARG A C 1
ATOM 594 O O . ARG A 1 72 ? -12.063 -7.283 11.610 1.00 86.31 72 ARG A O 1
ATOM 601 N N . ALA A 1 73 ? -13.523 -5.799 12.462 1.00 87.81 73 ALA A N 1
ATOM 602 C CA . ALA A 1 73 ? -13.985 -5.288 11.172 1.00 87.81 73 ALA A CA 1
ATOM 603 C C . ALA A 1 73 ? -12.849 -4.654 10.354 1.00 87.81 73 ALA A C 1
ATOM 605 O O . ALA A 1 73 ? -12.826 -4.794 9.138 1.00 87.81 73 ALA A O 1
ATOM 606 N N . ARG A 1 74 ? -11.863 -4.023 11.012 1.00 86.31 74 ARG A N 1
ATOM 607 C CA . ARG A 1 74 ? -10.677 -3.475 10.336 1.00 86.31 74 ARG A CA 1
ATOM 608 C C . ARG A 1 74 ? -9.815 -4.571 9.721 1.00 86.31 74 ARG A C 1
ATOM 610 O O . ARG A 1 74 ? -9.372 -4.423 8.591 1.00 86.31 74 ARG A O 1
ATOM 617 N N . THR A 1 75 ? -9.583 -5.659 10.452 1.00 85.56 75 THR A N 1
ATOM 618 C CA . THR A 1 75 ? -8.804 -6.796 9.945 1.00 85.56 75 THR A CA 1
ATOM 619 C C . THR A 1 75 ? -9.494 -7.434 8.744 1.00 85.56 75 THR A C 1
ATOM 621 O O . THR A 1 75 ? -8.846 -7.668 7.730 1.00 85.56 75 THR A O 1
ATOM 624 N N . ILE A 1 76 ? -10.813 -7.639 8.821 1.00 89.88 76 ILE A N 1
ATOM 625 C CA . ILE A 1 76 ? -11.603 -8.168 7.700 1.00 89.88 76 ILE A CA 1
ATOM 626 C C . ILE A 1 76 ? -11.544 -7.210 6.505 1.00 89.88 76 ILE A C 1
ATOM 628 O O . ILE A 1 76 ? -11.275 -7.652 5.394 1.00 89.88 76 ILE A O 1
ATOM 632 N N . ALA A 1 77 ? -11.720 -5.902 6.726 1.00 90.12 77 ALA A N 1
ATOM 633 C CA . ALA A 1 77 ? -11.622 -4.899 5.669 1.00 90.12 77 ALA A CA 1
ATOM 634 C C . ALA A 1 77 ? -10.249 -4.923 4.980 1.00 90.12 77 ALA A C 1
ATOM 636 O O . ALA A 1 77 ? -10.202 -4.919 3.757 1.00 90.12 77 ALA A O 1
ATOM 637 N N . ILE A 1 78 ? -9.147 -5.012 5.738 1.00 88.50 78 ILE A N 1
ATOM 638 C CA . ILE A 1 78 ? -7.788 -5.123 5.178 1.00 88.50 78 ILE A CA 1
ATOM 639 C C . ILE A 1 78 ? -7.665 -6.362 4.284 1.00 88.50 78 ILE A C 1
ATOM 641 O O . ILE A 1 78 ? -7.149 -6.244 3.181 1.00 88.50 78 ILE A O 1
ATOM 645 N N . ILE A 1 79 ? -8.160 -7.521 4.728 1.00 89.38 79 ILE A N 1
ATOM 646 C CA . ILE A 1 79 ? -8.091 -8.774 3.956 1.00 89.38 79 ILE A CA 1
ATOM 647 C C . ILE A 1 79 ? -8.924 -8.681 2.671 1.00 89.38 79 ILE A C 1
ATOM 649 O O . ILE A 1 79 ? -8.450 -9.046 1.599 1.00 89.38 79 ILE A O 1
ATOM 653 N N . VAL A 1 80 ? -10.156 -8.171 2.761 1.00 92.38 80 VAL A N 1
ATOM 654 C CA . VAL A 1 80 ? -11.040 -8.000 1.597 1.00 92.38 80 VAL A CA 1
ATOM 655 C C . VAL A 1 80 ? -10.436 -7.013 0.599 1.00 92.38 80 VAL A C 1
ATOM 657 O O . VAL A 1 80 ? -10.424 -7.279 -0.601 1.00 92.38 80 VAL A O 1
ATOM 660 N N . ILE A 1 81 ? -9.896 -5.896 1.088 1.00 91.56 81 ILE A N 1
ATOM 661 C CA . ILE A 1 81 ? -9.213 -4.900 0.261 1.00 91.56 81 ILE A CA 1
ATOM 662 C C . ILE A 1 81 ? -7.971 -5.499 -0.405 1.00 91.56 81 ILE A C 1
ATOM 664 O O . ILE A 1 81 ? -7.791 -5.290 -1.600 1.00 91.56 81 ILE A O 1
ATOM 668 N N . ASP A 1 82 ? -7.152 -6.271 0.314 1.00 88.38 82 ASP A N 1
ATOM 669 C CA . ASP A 1 82 ? -5.965 -6.926 -0.254 1.00 88.38 82 ASP A CA 1
ATOM 670 C C . ASP A 1 82 ? -6.329 -7.918 -1.375 1.00 88.38 82 ASP A C 1
ATOM 672 O O . ASP A 1 82 ? -5.664 -7.964 -2.415 1.00 88.38 82 ASP A O 1
ATOM 676 N N . LEU A 1 83 ? -7.438 -8.649 -1.218 1.00 91.19 83 LEU A N 1
ATOM 677 C CA . LEU A 1 83 ? -7.992 -9.521 -2.258 1.00 91.19 83 LEU A CA 1
ATOM 678 C C . LEU A 1 83 ? -8.437 -8.731 -3.496 1.00 91.19 83 LEU A C 1
ATOM 680 O O . LEU A 1 83 ? -8.049 -9.073 -4.613 1.00 91.19 83 LEU A O 1
ATOM 684 N N . ILE A 1 84 ? -9.214 -7.659 -3.308 1.00 91.44 84 ILE A N 1
ATOM 685 C CA . ILE A 1 84 ? -9.683 -6.800 -4.408 1.00 91.44 84 ILE A CA 1
ATOM 686 C C . ILE A 1 84 ? -8.492 -6.175 -5.140 1.00 91.44 84 ILE A C 1
ATOM 688 O O . ILE A 1 84 ? -8.425 -6.220 -6.367 1.00 91.44 84 ILE A O 1
ATOM 692 N N . LEU A 1 85 ? -7.532 -5.632 -4.393 1.00 87.94 85 LEU A N 1
ATOM 693 C CA . LEU A 1 85 ? -6.323 -5.036 -4.946 1.00 87.94 85 LEU A CA 1
ATOM 694 C C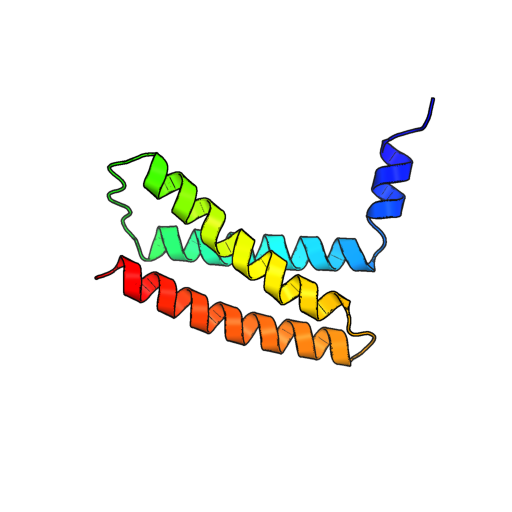 . LEU A 1 85 ? -5.465 -6.064 -5.693 1.00 87.94 85 LEU A C 1
ATOM 696 O O . LEU A 1 85 ? -4.893 -5.729 -6.723 1.00 87.94 85 LEU A O 1
ATOM 700 N N . SER A 1 86 ? -5.410 -7.318 -5.237 1.00 85.62 86 SER A N 1
ATOM 701 C CA . SER A 1 86 ? -4.709 -8.391 -5.956 1.00 85.62 86 SER A CA 1
ATOM 702 C C . SER A 1 86 ? -5.378 -8.723 -7.300 1.00 85.62 86 SER A C 1
ATOM 704 O O . SER A 1 86 ? -4.683 -8.945 -8.290 1.00 85.62 86 SER A O 1
ATOM 706 N N . ILE A 1 87 ? -6.714 -8.697 -7.375 1.00 88.00 87 ILE A N 1
ATOM 707 C CA . ILE A 1 87 ? -7.450 -8.860 -8.644 1.00 88.00 87 ILE A CA 1
ATOM 708 C C . ILE A 1 87 ? -7.199 -7.662 -9.572 1.00 88.00 87 ILE A C 1
ATOM 710 O O . ILE A 1 87 ? -6.984 -7.835 -10.773 1.00 88.00 87 ILE A O 1
ATOM 714 N N . LEU A 1 88 ? -7.208 -6.443 -9.024 1.00 85.69 88 LEU A N 1
ATOM 715 C CA . LEU A 1 88 ? -6.926 -5.223 -9.783 1.00 85.69 88 LEU A CA 1
ATOM 716 C C . LEU A 1 88 ? -5.495 -5.201 -10.319 1.00 85.69 88 LEU A C 1
ATOM 718 O O . LEU A 1 88 ? -5.313 -4.878 -11.488 1.00 85.69 88 LEU A O 1
ATOM 722 N N . LEU A 1 89 ? -4.516 -5.633 -9.521 1.00 83.94 89 LEU A N 1
ATOM 723 C CA . LEU A 1 89 ? -3.135 -5.806 -9.960 1.00 83.94 89 LEU A CA 1
ATOM 724 C C . LEU A 1 89 ? -3.082 -6.701 -11.204 1.00 83.94 89 LEU A C 1
ATOM 726 O O . LEU A 1 89 ? -2.520 -6.310 -12.220 1.00 83.94 89 LEU A O 1
ATOM 730 N N . TYR A 1 90 ? 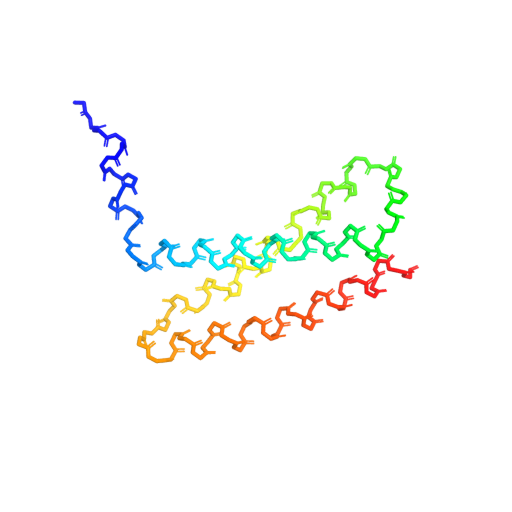-3.736 -7.866 -11.172 1.00 82.38 90 TYR A N 1
ATOM 731 C CA . TYR A 1 90 ? -3.777 -8.769 -12.327 1.00 82.38 90 TYR A CA 1
ATOM 732 C C . TYR A 1 90 ? -4.434 -8.134 -13.562 1.00 82.38 90 TYR A C 1
ATOM 734 O O . TYR A 1 90 ? -3.995 -8.335 -14.696 1.00 82.38 90 TYR A O 1
ATOM 742 N N . LYS A 1 91 ? -5.470 -7.316 -13.362 1.00 82.69 91 LYS A N 1
ATOM 743 C CA . LYS A 1 91 ? -6.107 -6.559 -14.445 1.00 82.69 91 LYS A CA 1
ATOM 744 C C . LYS A 1 91 ? -5.173 -5.499 -15.041 1.00 82.69 91 LYS A C 1
ATOM 746 O O . LYS A 1 91 ? -5.160 -5.332 -16.262 1.00 82.69 91 LYS A O 1
ATOM 751 N N . GLU A 1 92 ? -4.413 -4.791 -14.208 1.00 80.38 92 GLU A N 1
ATOM 752 C CA . GLU A 1 92 ? -3.395 -3.827 -14.645 1.00 80.38 92 GLU A CA 1
ATOM 753 C C . GLU A 1 92 ? -2.310 -4.537 -15.465 1.00 80.38 92 GLU A C 1
ATOM 755 O O . GLU A 1 92 ? -2.036 -4.131 -16.595 1.00 80.38 92 GLU A O 1
ATOM 760 N N . LEU A 1 93 ? -1.796 -5.668 -14.969 1.00 77.56 93 LEU A N 1
ATOM 761 C CA . LEU A 1 93 ? -0.840 -6.530 -15.676 1.00 77.56 93 LEU A CA 1
ATOM 762 C C . LEU A 1 93 ? -1.355 -6.944 -17.060 1.00 77.56 93 LEU A C 1
ATOM 764 O O . LEU A 1 93 ? -0.670 -6.785 -18.069 1.00 77.56 93 LEU A O 1
ATOM 768 N N . TRP A 1 94 ? -2.591 -7.438 -17.133 1.00 73.56 94 TRP A N 1
ATOM 769 C CA . TRP A 1 94 ? -3.207 -7.826 -18.400 1.00 73.56 94 TRP A CA 1
ATOM 770 C C . TRP A 1 94 ? -3.301 -6.666 -19.395 1.00 73.56 94 TRP A C 1
ATOM 772 O O . TRP A 1 94 ? -3.092 -6.856 -20.595 1.00 73.56 94 TRP A O 1
ATOM 782 N N . ARG A 1 95 ? -3.621 -5.460 -18.912 1.00 71.50 95 ARG A N 1
ATOM 783 C CA . ARG A 1 95 ? -3.730 -4.276 -19.765 1.00 71.50 95 ARG A CA 1
ATOM 784 C C . ARG A 1 95 ? -2.382 -3.886 -20.355 1.00 71.50 95 ARG A C 1
ATOM 786 O O . ARG A 1 95 ? -2.360 -3.534 -21.524 1.00 71.50 95 ARG A O 1
ATOM 793 N N . PHE A 1 96 ? -1.301 -3.937 -19.586 1.00 66.56 96 PHE A N 1
ATOM 794 C CA . PHE A 1 96 ? 0.027 -3.579 -20.087 1.00 66.56 96 PHE A CA 1
ATOM 795 C C . PHE A 1 96 ? 0.660 -4.684 -20.948 1.00 66.56 96 PHE A C 1
ATOM 797 O O . PHE A 1 96 ? 1.473 -4.379 -21.813 1.00 66.56 96 PHE A O 1
ATOM 804 N N . ARG A 1 97 ? 0.284 -5.959 -20.750 1.00 63.31 97 ARG A N 1
ATOM 805 C CA . ARG A 1 97 ? 0.735 -7.083 -21.596 1.00 63.31 97 ARG A CA 1
ATOM 806 C C . ARG A 1 97 ? 0.173 -7.017 -23.029 1.00 63.31 97 ARG A C 1
ATOM 808 O O . ARG A 1 97 ? 0.759 -7.620 -23.923 1.00 63.31 97 ARG A O 1
ATOM 815 N N . ARG A 1 98 ? -0.960 -6.335 -23.238 1.00 50.47 98 ARG A N 1
ATOM 816 C CA . ARG A 1 98 ? -1.597 -6.106 -24.549 1.00 50.47 98 ARG A CA 1
ATOM 817 C C . ARG A 1 98 ? -1.337 -4.706 -25.082 1.00 50.47 98 ARG A C 1
ATOM 819 O O . ARG A 1 98 ? -0.919 -4.625 -26.250 1.00 50.47 98 ARG A O 1
#

Foldseek 3Di:
DPDVVVVVVVVCDVLVVVLVVLLVVQLVVLVVCCVVLDPCPPPDPVVVVCSSCVLSVLSCVQLVVLSVDDDPSSVVSSVVSSVVSVVVSVVVSVVVVD

Organism: NCBI:txid38875

Sequence (98 aa):
MGNIKSKIHSLLNKKFSLFFLIVILFWLKSYAVYQAEFNLDIKNSMQAFLLFFNPISSALLFFGFALFFKGRARTIAIIVIDLILSILLYKELWRFRR

Radius of gyration: 16.33 Å; chains: 1; bounding box: 27×34×44 Å

InterPro domains:
  IPR060270 Lipoteichoic acid synthase, N-terminal domain [PF27449] (4-97)